Protein AF-A0A161ZHD6-F1 (afdb_monomer)

Nearest PDB structures (foldseek):
  8jb5-assembly1_A  TM=5.233E-01  e=4.685E+00  Paraclostridium sordellii ATCC 9714
  6i9f-assembly1_A  TM=5.913E-01  e=3.587E+00  Ascaris suum
  4k35-assembly3_A  TM=3.638E-01  e=1.232E+00  Rhizomucor miehei
  6i8x-assembly2_B  TM=5.049E-01  e=4.211E+00  Ascaris suum
  8x2h-assembly1_A  TM=3.432E-01  e=3.587E+00  Paraclostridium sordellii ATCC 9714

Radius of gyration: 16.27 Å; Cα contacts (8 Å, |Δi|>4): 282; chains: 1; bounding box: 36×34×44 Å

pLDDT: mean 90.78, std 8.31, range [46.19, 97.94]

Secondary structure (DSSP, 8-state):
-TT-TTEEEEEEE-SSEEEEEEEETT-TT--EEEEEETTS-EEEEEETTEEEEEE--STTTHHHHHHHHHHHHHHHHHS-EEEEEEEETTEEEEEEEEESTTSTT-EEEEEEESSHHHHHHHHHTTPPPEEEEEEE---

Sequence (139 aa):
MAGYDDIVWQFDDGSDALCIVMSPVGAPERVARVLVHHGEEVFALQFGSHVGVTFAYQQDEKPDELRDRIATAVATVRGPSRLVLTFAGTTQTRSELVLAPDSPDEHGDGVWMERQTAELLWRVRRRRLRREVRDFPRL

Foldseek 3Di:
DPPQPQWDWDWDDDPFWIKIWIAGNVGRLFIWIWIDTDPAQWTWIDTDPDIFIDGDPDPVCSVVVNVVSVVVSVQSRAAKKKWKWKDLPPHTFKIKIWGPPPDPPIDISDMDGDPPVSVVVCVVVVHDIDMDMDIDHHD

Solvent-accessible surface area (backbone atoms only — not comparable to full-atom values): 7570 Å² total; per-residue (Å²): 118,92,91,46,89,58,45,48,76,46,78,46,79,51,98,58,30,42,36,40,37,38,24,25,70,95,45,62,87,38,45,25,34,40,38,37,37,68,91,50,51,42,43,34,40,33,46,85,90,33,56,31,74,50,74,37,92,47,81,82,45,38,66,57,53,53,49,51,52,49,49,51,41,50,40,49,48,44,32,30,21,35,43,39,38,31,18,54,76,93,41,68,24,35,22,33,42,31,32,38,65,98,46,98,75,48,47,65,63,49,76,31,73,37,63,61,66,54,44,51,53,33,52,76,70,71,46,83,69,49,76,48,78,49,78,41,70,64,114

Structure (mmCIF, N/CA/C/O backbone):
data_AF-A0A161ZHD6-F1
#
_entry.id   AF-A0A161ZHD6-F1
#
loop_
_atom_site.group_PDB
_atom_site.id
_atom_site.type_symbol
_atom_site.label_atom_id
_atom_site.label_alt_id
_atom_site.label_comp_id
_atom_site.label_asym_id
_atom_site.label_entity_id
_atom_site.label_seq_id
_atom_site.pdbx_PDB_ins_code
_atom_site.Cartn_x
_atom_site.Cartn_y
_atom_site.Cartn_z
_atom_site.occupancy
_atom_site.B_iso_or_equiv
_atom_site.auth_seq_id
_atom_site.auth_comp_id
_atom_site.auth_asym_id
_atom_site.auth_atom_id
_atom_site.pdbx_PDB_model_num
ATOM 1 N N . MET A 1 1 ? 11.770 -4.769 -17.226 1.00 55.47 1 MET A N 1
ATOM 2 C CA . MET A 1 1 ? 10.415 -5.360 -17.291 1.00 55.47 1 MET A CA 1
ATOM 3 C C . MET A 1 1 ? 10.428 -6.856 -17.596 1.00 55.47 1 MET A C 1
ATOM 5 O O . MET A 1 1 ? 9.527 -7.525 -17.119 1.00 55.47 1 MET A O 1
ATOM 9 N N . ALA A 1 2 ? 11.430 -7.406 -18.301 1.00 46.19 2 ALA A N 1
ATOM 10 C CA . ALA A 1 2 ? 11.633 -8.861 -18.337 1.00 46.19 2 ALA A CA 1
ATOM 11 C C . ALA A 1 2 ? 11.808 -9.408 -16.904 1.00 46.19 2 ALA A C 1
ATOM 13 O O . ALA A 1 2 ? 12.629 -8.870 -16.159 1.00 46.19 2 ALA A O 1
ATOM 14 N N . GLY A 1 3 ? 11.016 -10.414 -16.517 1.00 65.62 3 GLY A N 1
ATOM 15 C CA . GLY A 1 3 ? 11.051 -11.040 -15.184 1.00 65.62 3 GLY A CA 1
ATOM 16 C C . GLY A 1 3 ? 9.805 -10.835 -14.306 1.00 65.62 3 GLY A C 1
ATOM 17 O O . GLY A 1 3 ? 9.740 -11.416 -13.223 1.00 65.62 3 GLY A O 1
ATOM 18 N N . TYR A 1 4 ? 8.817 -10.060 -14.768 1.00 79.06 4 TYR A N 1
ATOM 19 C CA . TYR A 1 4 ? 7.517 -9.871 -14.102 1.00 79.06 4 TYR A CA 1
ATOM 20 C C . TYR A 1 4 ? 6.354 -10.233 -15.031 1.00 79.06 4 TYR A C 1
ATOM 22 O O . TYR A 1 4 ? 5.393 -9.476 -15.158 1.00 79.06 4 TYR A O 1
ATOM 30 N N . ASP A 1 5 ? 6.457 -11.377 -15.708 1.00 84.00 5 ASP A N 1
ATOM 31 C CA . ASP A 1 5 ? 5.449 -11.845 -16.674 1.00 84.00 5 ASP A CA 1
ATOM 32 C C . ASP A 1 5 ? 4.113 -12.201 -15.990 1.00 84.00 5 ASP A C 1
ATOM 34 O O . ASP A 1 5 ? 3.075 -12.322 -16.636 1.00 84.00 5 ASP A O 1
ATOM 38 N N . ASP A 1 6 ? 4.136 -12.339 -14.663 1.00 90.62 6 ASP A N 1
ATOM 39 C CA . ASP A 1 6 ? 2.987 -12.541 -13.789 1.00 90.62 6 ASP A CA 1
ATOM 40 C C . ASP A 1 6 ? 2.355 -11.232 -13.288 1.00 90.62 6 ASP A C 1
ATOM 42 O O . ASP A 1 6 ? 1.386 -11.294 -12.534 1.00 90.62 6 ASP A O 1
ATOM 46 N N . ILE A 1 7 ? 2.857 -10.058 -13.696 1.00 94.00 7 ILE A N 1
ATOM 47 C CA . ILE A 1 7 ? 2.259 -8.748 -13.404 1.00 94.00 7 ILE A CA 1
ATOM 48 C C . ILE A 1 7 ? 1.718 -8.117 -14.689 1.00 94.00 7 ILE A C 1
ATOM 50 O O . ILE A 1 7 ? 2.426 -7.945 -15.679 1.00 94.00 7 ILE A O 1
ATOM 54 N N . VAL A 1 8 ? 0.465 -7.676 -14.631 1.00 94.88 8 VAL A N 1
ATOM 55 C CA . VAL A 1 8 ? -0.128 -6.748 -15.590 1.00 94.88 8 VAL A CA 1
ATOM 56 C C . VAL A 1 8 ? 0.289 -5.326 -15.224 1.00 94.88 8 VAL A C 1
ATOM 58 O O . VAL A 1 8 ? 0.022 -4.856 -14.114 1.00 94.88 8 VAL A O 1
ATOM 61 N N . TRP A 1 9 ? 0.914 -4.647 -16.185 1.00 94.56 9 TRP A N 1
ATOM 62 C CA . TRP A 1 9 ? 1.366 -3.263 -16.077 1.00 94.56 9 TRP A CA 1
ATOM 63 C C . TRP A 1 9 ? 0.467 -2.351 -16.904 1.00 94.56 9 TRP A C 1
ATOM 65 O O . TRP A 1 9 ? 0.202 -2.632 -18.074 1.00 94.56 9 TRP A O 1
ATOM 75 N N . GLN A 1 10 ? 0.030 -1.244 -16.315 1.00 94.06 10 GLN A N 1
ATOM 76 C CA . GLN A 1 10 ? -0.646 -0.167 -17.031 1.00 94.06 10 GLN A CA 1
ATOM 77 C C . GLN A 1 10 ? 0.051 1.151 -16.717 1.00 94.06 10 GLN A C 1
ATOM 79 O O . GLN A 1 10 ? 0.416 1.409 -15.572 1.00 94.06 10 GLN A O 1
ATOM 84 N N . PHE A 1 11 ? 0.232 1.968 -17.746 1.00 92.19 11 PHE A N 1
ATOM 85 C CA . PHE A 1 11 ? 0.877 3.269 -17.655 1.00 92.19 11 PHE A CA 1
ATOM 86 C C . PHE A 1 11 ? -0.127 4.312 -18.117 1.00 92.19 11 PHE A C 1
ATOM 88 O O . PHE A 1 11 ? -0.654 4.205 -19.225 1.00 92.19 11 PHE A O 1
ATOM 95 N N . ASP A 1 12 ? -0.396 5.282 -17.258 1.00 88.75 12 ASP A N 1
ATOM 96 C CA . ASP A 1 12 ? -1.220 6.441 -17.564 1.00 88.75 12 ASP A CA 1
ATOM 97 C C . ASP A 1 12 ? -0.366 7.687 -17.339 1.00 88.75 12 ASP A C 1
ATOM 99 O O . ASP A 1 12 ? 0.083 7.947 -16.223 1.00 88.75 12 ASP A O 1
ATOM 103 N N . ASP A 1 13 ? -0.068 8.397 -18.421 1.00 81.75 13 ASP A N 1
ATOM 104 C CA . ASP A 1 13 ? 0.741 9.613 -18.406 1.00 81.75 13 ASP A CA 1
ATOM 105 C C . ASP A 1 13 ? -0.196 10.804 -18.610 1.00 81.75 13 ASP A C 1
ATOM 107 O O . ASP A 1 13 ? -0.519 11.196 -19.736 1.00 81.75 13 ASP A O 1
ATOM 111 N N . GLY A 1 14 ? -0.716 11.311 -17.493 1.00 76.00 14 GLY A N 1
ATOM 112 C CA . GLY A 1 14 ? -1.509 12.532 -17.465 1.00 76.00 14 GLY A CA 1
ATOM 113 C C . GLY A 1 14 ? -0.610 13.769 -17.478 1.00 76.00 14 GLY A C 1
ATOM 114 O O . GLY A 1 14 ? 0.582 13.690 -17.195 1.00 76.00 14 GLY A O 1
ATOM 115 N N . SER A 1 15 ? -1.184 14.947 -17.740 1.00 64.81 15 SER A N 1
ATOM 116 C CA . SER A 1 15 ? -0.414 16.204 -17.794 1.00 64.81 15 SER A CA 1
ATOM 117 C C . SER A 1 15 ? 0.360 16.520 -16.507 1.00 64.81 15 SER A C 1
ATOM 119 O O . SER A 1 15 ? 1.399 17.172 -16.575 1.00 64.81 15 SER A O 1
ATOM 121 N N . ASP A 1 16 ? -0.129 16.044 -15.357 1.00 79.00 16 ASP A N 1
ATOM 122 C CA . ASP A 1 16 ? 0.348 16.461 -14.032 1.00 79.00 16 ASP A CA 1
ATOM 123 C C . ASP A 1 16 ? 1.053 15.331 -13.263 1.00 79.00 16 ASP A C 1
ATOM 125 O O . ASP A 1 16 ? 1.723 15.583 -12.259 1.00 79.00 16 ASP A O 1
ATOM 129 N N . ALA A 1 17 ? 0.906 14.079 -13.706 1.00 85.00 17 ALA A N 1
ATOM 130 C CA . ALA A 1 17 ? 1.561 12.935 -13.087 1.00 85.00 17 ALA A CA 1
ATOM 131 C C . ALA A 1 17 ? 1.629 11.720 -14.019 1.00 85.00 17 ALA A C 1
ATOM 133 O O . ALA A 1 17 ? 0.671 11.411 -14.729 1.00 85.00 17 ALA A O 1
ATOM 134 N N . LEU A 1 18 ? 2.722 10.969 -13.899 1.00 89.06 18 LEU A N 1
ATOM 135 C CA . LEU A 1 18 ? 2.807 9.592 -14.369 1.00 89.06 18 LEU A CA 1
ATOM 136 C C . LEU A 1 18 ? 2.207 8.659 -13.309 1.00 89.06 18 LEU A C 1
ATOM 138 O O . LEU A 1 18 ? 2.606 8.684 -12.145 1.00 89.06 18 LEU A O 1
ATOM 142 N N . CYS A 1 19 ? 1.290 7.792 -13.722 1.00 92.88 19 CYS A N 1
ATOM 143 C CA . CYS A 1 19 ? 0.710 6.734 -12.907 1.00 92.88 19 CYS A CA 1
ATOM 144 C C . CYS A 1 19 ? 1.082 5.362 -13.481 1.00 92.88 19 CYS A C 1
ATOM 146 O O . CYS A 1 19 ? 0.779 5.041 -14.630 1.00 92.88 19 CYS A O 1
ATOM 148 N N . ILE A 1 20 ? 1.720 4.532 -12.660 1.00 94.31 20 ILE A N 1
ATOM 149 C CA . ILE A 1 20 ? 2.060 3.146 -12.983 1.00 94.31 20 ILE A CA 1
ATOM 150 C C . ILE A 1 20 ? 1.184 2.241 -12.125 1.00 94.31 20 ILE A C 1
ATOM 152 O O . ILE A 1 20 ? 1.321 2.212 -10.901 1.00 94.31 20 ILE A O 1
ATOM 156 N N . VAL A 1 21 ? 0.297 1.480 -12.756 1.00 95.75 21 VAL A N 1
ATOM 157 C CA . VAL A 1 21 ? -0.582 0.521 -12.084 1.00 95.75 21 VAL A CA 1
ATOM 158 C C . VAL A 1 21 ? -0.037 -0.888 -12.279 1.00 95.75 21 VAL A C 1
ATOM 160 O O . VAL A 1 21 ? 0.269 -1.307 -13.396 1.00 95.75 21 VAL A O 1
ATOM 163 N N . MET A 1 22 ? 0.066 -1.621 -11.175 1.00 96.50 22 MET A N 1
ATOM 164 C CA . MET A 1 22 ? 0.573 -2.987 -11.114 1.00 96.50 22 MET A CA 1
ATOM 165 C C . MET A 1 22 ? -0.473 -3.888 -10.473 1.00 96.50 22 MET A C 1
ATOM 167 O O . MET A 1 22 ? -0.961 -3.600 -9.379 1.00 96.50 22 MET A O 1
ATOM 171 N N . SER A 1 23 ? -0.791 -4.995 -11.139 1.00 96.50 23 SER A N 1
ATOM 172 C CA . SER A 1 23 ? -1.638 -6.048 -10.572 1.00 96.50 23 SER A CA 1
ATOM 173 C C . SER A 1 23 ? -1.153 -7.427 -11.022 1.00 96.50 23 SER A C 1
ATOM 175 O O . SER A 1 23 ? -0.836 -7.594 -12.198 1.00 96.50 23 SER A O 1
ATOM 177 N N . PRO A 1 24 ? -1.054 -8.420 -10.129 1.00 95.06 24 PRO A N 1
ATOM 178 C CA . PRO A 1 24 ? -0.597 -9.747 -10.492 1.00 95.06 24 PRO A CA 1
ATOM 179 C C . PRO A 1 24 ? -1.723 -10.532 -11.171 1.00 95.06 24 PRO A C 1
ATOM 181 O O . PRO A 1 24 ? -2.881 -10.464 -10.763 1.00 95.06 24 PRO A O 1
ATOM 184 N N . VAL A 1 25 ? -1.381 -11.329 -12.183 1.00 93.75 25 VAL A N 1
ATOM 185 C CA . VAL A 1 25 ? -2.334 -12.120 -12.980 1.00 93.75 25 VAL A CA 1
ATOM 186 C C . VAL A 1 25 ? -3.128 -13.094 -12.100 1.00 93.75 25 VAL A C 1
ATOM 188 O O . VAL A 1 25 ? -4.329 -13.262 -12.295 1.00 93.75 25 VAL A O 1
ATOM 191 N N . GLY A 1 26 ? -2.471 -13.717 -11.115 1.00 92.25 26 GLY A N 1
ATOM 192 C CA . GLY A 1 26 ? -3.090 -14.689 -10.205 1.00 92.25 26 GLY A CA 1
ATOM 193 C C . GLY A 1 26 ? -3.904 -14.089 -9.052 1.00 92.25 26 GLY A C 1
ATOM 194 O O . GLY A 1 26 ? -4.586 -14.837 -8.358 1.00 92.25 26 GLY A O 1
ATOM 195 N N . ALA A 1 27 ? -3.834 -12.771 -8.836 1.00 93.50 27 ALA A N 1
ATOM 196 C CA . ALA A 1 27 ? -4.539 -12.068 -7.760 1.00 93.50 27 ALA A CA 1
ATOM 197 C C . ALA A 1 27 ? -4.824 -10.605 -8.164 1.00 93.50 27 ALA A C 1
ATOM 199 O O . ALA A 1 27 ? -4.245 -9.672 -7.594 1.00 93.50 27 ALA A O 1
ATOM 200 N N . PRO A 1 28 ? -5.680 -10.377 -9.180 1.00 93.44 28 PRO A N 1
ATOM 201 C CA . PRO A 1 28 ? -5.883 -9.060 -9.789 1.00 93.44 28 PRO A CA 1
ATOM 202 C C . PRO A 1 28 ? -6.453 -8.010 -8.823 1.00 93.44 28 PRO A C 1
ATOM 204 O O . PRO A 1 28 ? -6.374 -6.814 -9.091 1.00 93.44 28 PRO A O 1
ATOM 207 N N . GLU A 1 29 ? -7.005 -8.424 -7.683 1.00 92.94 29 GLU A N 1
ATOM 208 C CA . GLU A 1 29 ? -7.438 -7.535 -6.607 1.00 92.94 29 GLU A CA 1
ATOM 209 C C . GLU A 1 29 ? -6.277 -6.833 -5.881 1.00 92.94 29 GLU A C 1
ATOM 211 O O . GLU A 1 29 ? -6.485 -5.804 -5.232 1.00 92.94 29 GLU A O 1
ATOM 216 N N . ARG A 1 30 ? -5.046 -7.351 -5.996 1.00 95.44 30 ARG A N 1
ATOM 217 C CA . ARG A 1 30 ? -3.839 -6.739 -5.429 1.00 95.44 30 ARG A CA 1
ATOM 218 C C . ARG A 1 30 ? -3.304 -5.666 -6.359 1.00 95.44 30 ARG A C 1
ATOM 220 O O . ARG A 1 30 ? -2.374 -5.888 -7.128 1.00 95.44 30 ARG A O 1
ATOM 227 N N . VAL A 1 31 ? -3.901 -4.487 -6.268 1.00 96.88 31 VAL A N 1
ATOM 228 C CA . VAL A 1 31 ? -3.533 -3.349 -7.110 1.00 96.88 31 VAL A CA 1
ATOM 229 C C . VAL A 1 31 ? -2.632 -2.393 -6.342 1.00 96.88 31 VAL A C 1
ATOM 231 O O . VAL A 1 31 ? -3.067 -1.788 -5.359 1.00 96.88 31 VAL A O 1
ATOM 234 N N . ALA A 1 32 ? -1.406 -2.222 -6.830 1.00 96.94 32 ALA A N 1
ATOM 235 C CA . ALA A 1 32 ? -0.519 -1.141 -6.422 1.00 96.94 32 ALA A CA 1
ATOM 236 C C . ALA A 1 32 ? -0.484 -0.044 -7.491 1.00 96.94 32 ALA A C 1
ATOM 238 O O . ALA A 1 32 ? -0.532 -0.328 -8.689 1.00 96.94 32 ALA A O 1
ATOM 239 N N . ARG A 1 33 ? -0.395 1.214 -7.059 1.00 96.25 33 ARG A N 1
ATOM 240 C CA . ARG A 1 33 ? -0.207 2.372 -7.941 1.00 96.25 33 ARG A CA 1
ATOM 241 C C . ARG A 1 33 ? 1.011 3.153 -7.499 1.00 96.25 33 ARG A C 1
ATOM 243 O O . ARG A 1 33 ? 1.108 3.479 -6.322 1.00 96.25 33 ARG A O 1
ATOM 250 N N . VAL A 1 34 ? 1.896 3.468 -8.430 1.00 95.00 34 VAL A N 1
ATOM 251 C CA . VAL A 1 34 ? 2.983 4.420 -8.216 1.00 95.00 34 VAL A CA 1
ATOM 252 C C . VAL A 1 34 ? 2.643 5.695 -8.966 1.00 95.00 34 VAL A C 1
ATOM 254 O O . VAL A 1 34 ? 2.444 5.658 -10.176 1.00 95.00 34 VAL A O 1
ATOM 257 N N . LEU A 1 35 ? 2.545 6.801 -8.238 1.00 92.56 35 LEU A N 1
ATOM 258 C CA . LEU A 1 35 ? 2.274 8.130 -8.773 1.00 92.56 35 LEU A CA 1
ATOM 259 C C . LEU A 1 35 ? 3.551 8.963 -8.684 1.00 92.56 35 LEU A C 1
ATOM 261 O O . LEU A 1 35 ? 4.172 9.033 -7.622 1.00 92.56 35 LEU A O 1
ATOM 265 N N . VAL A 1 36 ? 3.917 9.592 -9.796 1.00 89.62 36 VAL A N 1
ATOM 266 C CA . VAL A 1 36 ? 5.049 10.513 -9.910 1.00 89.62 36 VAL A CA 1
ATOM 267 C C . VAL A 1 36 ? 4.504 11.834 -10.417 1.00 89.62 36 VAL A C 1
ATOM 269 O O . VAL A 1 36 ? 4.088 11.921 -11.570 1.00 89.62 36 VAL A O 1
ATOM 272 N N . HIS A 1 37 ? 4.474 12.851 -9.5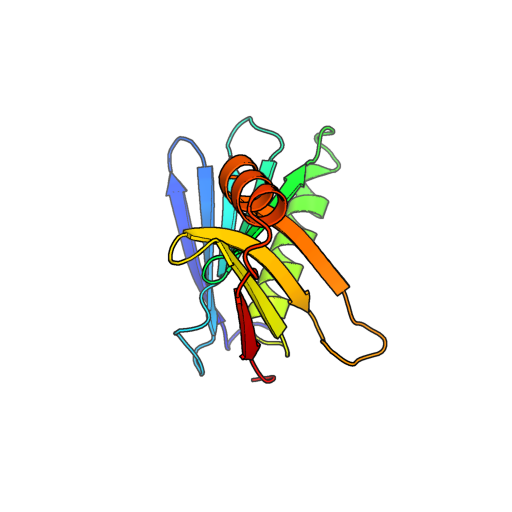67 1.00 84.81 37 HIS A N 1
ATOM 273 C CA . HIS A 1 37 ? 3.969 14.163 -9.959 1.00 84.81 37 HIS A CA 1
ATOM 274 C C . HIS A 1 37 ? 5.016 14.917 -10.784 1.00 84.81 37 HIS A C 1
ATOM 276 O O . HIS A 1 37 ? 6.171 15.059 -10.380 1.00 84.81 37 HIS A O 1
ATOM 282 N N . HIS A 1 38 ? 4.626 15.402 -11.962 1.00 70.94 38 HIS A N 1
ATOM 283 C CA . HIS A 1 38 ? 5.534 16.109 -12.862 1.00 70.94 38 HIS A CA 1
ATOM 284 C C . HIS A 1 38 ? 5.876 17.477 -12.258 1.00 70.94 38 HIS A C 1
ATOM 286 O O . HIS A 1 38 ? 5.052 18.384 -12.224 1.00 70.94 38 HIS A O 1
ATOM 292 N N . GLY A 1 39 ? 7.100 17.618 -11.745 1.00 66.69 39 GLY A N 1
ATOM 293 C CA . GLY A 1 39 ? 7.600 18.857 -11.134 1.00 66.69 39 GLY A CA 1
ATOM 294 C C . GLY A 1 39 ? 7.599 18.865 -9.606 1.00 66.69 39 GLY A C 1
ATOM 295 O O . GLY A 1 39 ? 8.367 19.627 -9.021 1.00 66.69 39 GLY A O 1
ATOM 296 N N . GLU A 1 40 ? 6.839 17.976 -8.965 1.00 63.16 40 GLU A N 1
ATOM 297 C CA . GLU A 1 40 ? 6.923 17.760 -7.523 1.00 63.16 40 GLU A CA 1
ATOM 298 C C . GLU A 1 40 ? 7.805 16.542 -7.246 1.00 63.16 40 GLU A C 1
ATOM 300 O O . GLU A 1 40 ? 7.750 15.520 -7.920 1.00 63.16 40 GLU A O 1
ATOM 305 N N . GLU A 1 41 ? 8.680 16.660 -6.261 1.00 75.00 41 GLU A N 1
ATOM 306 C CA . GLU A 1 41 ? 9.704 15.674 -5.901 1.00 75.00 41 GLU A CA 1
ATOM 307 C C . GLU A 1 41 ? 9.111 14.425 -5.231 1.00 75.00 41 GLU A C 1
ATOM 309 O O . GLU A 1 41 ? 9.785 13.792 -4.436 1.00 75.00 41 GLU A O 1
ATOM 314 N N . VAL A 1 42 ? 7.848 14.094 -5.509 1.00 84.50 42 VAL A N 1
ATOM 315 C CA . VAL A 1 42 ? 6.977 13.224 -4.717 1.00 84.50 42 VAL A CA 1
ATOM 316 C C . VAL A 1 42 ? 6.707 11.918 -5.457 1.00 84.50 42 VAL A C 1
ATOM 318 O O . VAL A 1 42 ? 6.160 11.915 -6.562 1.00 84.50 42 VAL A O 1
ATOM 321 N N . PHE A 1 43 ? 7.018 10.804 -4.797 1.00 90.94 43 PHE A N 1
ATOM 322 C CA . PHE A 1 4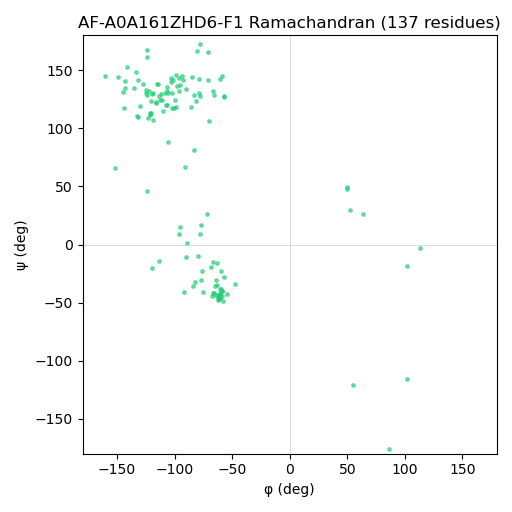3 ? 6.794 9.447 -5.287 1.00 90.94 43 PHE A CA 1
ATOM 323 C C . PHE A 1 43 ? 5.840 8.735 -4.335 1.00 90.94 43 PHE A C 1
ATOM 325 O O . PHE A 1 43 ? 6.216 8.388 -3.215 1.00 90.94 43 PHE A O 1
ATOM 332 N N . ALA A 1 44 ? 4.593 8.530 -4.758 1.00 92.31 44 ALA A N 1
ATOM 333 C CA . ALA A 1 44 ? 3.573 7.926 -3.905 1.00 92.31 44 ALA A CA 1
ATOM 334 C C . ALA A 1 44 ? 3.274 6.480 -4.313 1.00 92.31 44 ALA A C 1
ATOM 336 O O . ALA A 1 44 ? 2.993 6.215 -5.479 1.00 92.31 44 ALA A O 1
ATOM 337 N N . LEU A 1 45 ? 3.279 5.554 -3.352 1.00 95.25 45 LEU A N 1
ATOM 338 C CA . LEU A 1 45 ? 2.712 4.214 -3.490 1.00 95.25 45 LEU A CA 1
ATOM 339 C C . LEU A 1 45 ? 1.299 4.210 -2.922 1.00 95.25 45 LEU A C 1
ATOM 341 O O . LEU A 1 45 ? 1.085 4.631 -1.792 1.00 95.25 45 LEU A O 1
ATOM 345 N N . GLN A 1 46 ? 0.344 3.653 -3.653 1.00 96.31 46 GLN A N 1
ATOM 346 C CA . GLN A 1 46 ? -0.978 3.341 -3.126 1.00 96.31 46 GLN A CA 1
ATOM 347 C C . GLN A 1 46 ? -1.234 1.843 -3.205 1.00 96.31 46 GLN A C 1
ATOM 349 O O . GLN A 1 46 ? -1.080 1.250 -4.271 1.00 96.31 46 GLN A O 1
ATOM 354 N N . PHE A 1 47 ? -1.684 1.247 -2.103 1.00 96.81 47 PHE A N 1
ATOM 355 C CA . PHE A 1 47 ? -2.114 -0.149 -2.053 1.00 96.81 47 PHE A CA 1
ATOM 356 C C . PHE A 1 47 ? -3.301 -0.303 -1.102 1.00 96.81 47 PHE A C 1
ATOM 358 O O . PHE A 1 47 ? -3.210 -0.029 0.099 1.00 96.81 47 PHE A O 1
ATOM 365 N N . GLY A 1 48 ? -4.449 -0.723 -1.638 1.00 94.06 48 GLY A N 1
ATOM 366 C CA . GLY A 1 48 ? -5.707 -0.694 -0.893 1.00 94.06 48 GLY A CA 1
ATOM 367 C C . GLY A 1 48 ? -6.000 0.714 -0.362 1.00 94.06 48 GLY A C 1
ATOM 368 O O . GLY A 1 48 ? -6.090 1.662 -1.136 1.00 94.06 48 GLY A O 1
ATOM 369 N N . SER A 1 49 ? -6.136 0.845 0.960 1.00 93.44 49 SER A N 1
ATOM 370 C CA . SER A 1 49 ? -6.360 2.137 1.630 1.00 93.44 49 SER A CA 1
ATOM 371 C C . SER A 1 49 ? -5.081 2.785 2.180 1.00 93.44 49 SER A C 1
ATOM 373 O O . SER A 1 49 ? -5.181 3.738 2.955 1.00 93.44 49 SER A O 1
ATOM 375 N N . HIS A 1 50 ? -3.901 2.249 1.858 1.00 96.31 50 HIS A N 1
ATOM 376 C CA . HIS A 1 50 ? -2.619 2.837 2.240 1.00 96.31 50 HIS A CA 1
ATOM 377 C C . HIS A 1 50 ? -2.066 3.743 1.148 1.00 96.31 50 HIS A C 1
ATOM 379 O O . HIS A 1 50 ? -2.216 3.446 -0.038 1.00 96.31 50 HIS A O 1
ATOM 385 N N . VAL A 1 51 ? -1.403 4.817 1.580 1.00 9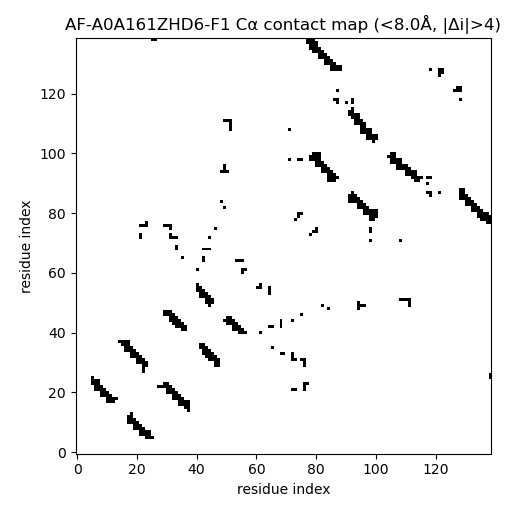4.75 51 VAL A N 1
ATOM 386 C CA . VAL A 1 51 ? -0.628 5.719 0.729 1.00 94.75 51 VAL A CA 1
ATOM 387 C C . VAL A 1 51 ? 0.730 5.949 1.389 1.00 94.75 51 VAL A C 1
ATOM 389 O O . VAL A 1 51 ? 0.783 6.602 2.421 1.00 94.75 51 VAL A O 1
ATOM 392 N N . GLY A 1 52 ? 1.812 5.432 0.822 1.00 92.94 52 GLY A N 1
ATOM 393 C CA . GLY A 1 52 ? 3.180 5.758 1.231 1.00 92.94 52 GLY A CA 1
ATOM 394 C C . GLY A 1 52 ? 3.770 6.809 0.301 1.00 92.94 52 GLY A C 1
ATOM 395 O O . GLY A 1 52 ? 3.441 6.830 -0.882 1.00 92.94 52 GLY A O 1
ATOM 396 N N . VAL A 1 53 ? 4.609 7.707 0.816 1.00 91.38 53 VAL A N 1
ATOM 397 C CA . VAL A 1 53 ? 5.224 8.783 0.023 1.00 91.38 53 VAL A CA 1
ATOM 398 C C . VAL A 1 53 ? 6.703 8.895 0.364 1.00 91.38 53 VAL A C 1
ATOM 400 O O . VAL A 1 53 ? 7.064 8.908 1.540 1.00 91.38 53 VAL A O 1
ATOM 403 N N . THR A 1 54 ? 7.544 9.015 -0.658 1.00 90.44 54 THR A N 1
ATOM 404 C CA . THR A 1 54 ? 8.955 9.412 -0.549 1.00 90.44 54 THR A CA 1
ATOM 405 C C . THR A 1 54 ? 9.243 10.625 -1.416 1.00 90.44 54 THR A C 1
ATOM 407 O O . THR A 1 54 ? 8.416 11.031 -2.240 1.00 90.44 54 THR A O 1
ATOM 410 N N . PHE A 1 55 ? 10.415 11.220 -1.185 1.00 88.12 55 PHE A N 1
ATOM 411 C CA . PHE A 1 55 ? 10.835 12.444 -1.840 1.00 88.12 55 PHE A CA 1
ATOM 412 C C . PHE A 1 55 ? 12.256 12.317 -2.384 1.00 88.12 55 PHE A C 1
ATOM 414 O O . PHE A 1 55 ? 13.109 11.765 -1.696 1.00 88.12 55 PHE A O 1
ATOM 421 N N . ALA A 1 56 ? 12.517 12.888 -3.560 1.00 85.94 56 ALA A N 1
ATOM 422 C CA . ALA A 1 56 ? 13.871 13.042 -4.096 1.00 85.94 56 ALA A CA 1
ATOM 423 C C . ALA A 1 56 ? 14.094 14.476 -4.581 1.00 85.94 56 ALA A C 1
ATOM 425 O O . ALA A 1 56 ? 13.520 14.906 -5.588 1.00 85.94 56 ALA A O 1
ATOM 426 N N . TYR A 1 57 ? 14.936 15.204 -3.848 1.00 80.19 57 TYR A N 1
ATOM 427 C CA . TYR A 1 57 ? 15.194 16.628 -4.066 1.00 80.19 57 TYR A CA 1
ATOM 428 C C . TYR A 1 57 ? 16.222 16.856 -5.176 1.00 80.19 57 TYR A C 1
ATOM 430 O O . TYR A 1 57 ? 16.156 17.840 -5.914 1.00 80.19 57 TYR A O 1
ATOM 438 N N . GLN A 1 58 ? 17.178 15.937 -5.328 1.00 83.38 58 GLN A N 1
ATOM 439 C CA . GLN A 1 58 ? 18.205 16.050 -6.358 1.00 83.38 58 GLN A CA 1
ATOM 440 C C . GLN A 1 58 ? 17.779 15.305 -7.627 1.00 83.38 58 GLN A C 1
ATOM 442 O O . GLN A 1 58 ? 17.151 14.249 -7.577 1.00 83.38 58 GLN A O 1
ATOM 447 N N . GLN A 1 59 ? 18.084 15.864 -8.804 1.00 81.25 59 GLN A N 1
ATOM 448 C CA . GLN A 1 59 ? 17.663 15.261 -10.077 1.00 81.25 59 GLN A CA 1
ATOM 449 C C . GLN A 1 59 ? 18.284 13.882 -10.327 1.00 81.25 59 GLN A C 1
ATOM 451 O O . GLN A 1 59 ? 17.661 13.053 -10.985 1.00 81.25 59 GLN A O 1
ATOM 456 N N . ASP A 1 60 ? 19.488 13.647 -9.819 1.00 85.69 60 ASP A N 1
ATOM 457 C CA . ASP A 1 60 ? 20.218 12.384 -9.901 1.00 85.69 60 ASP A CA 1
ATOM 458 C C . ASP A 1 60 ? 19.686 11.312 -8.937 1.00 85.69 60 ASP A C 1
ATOM 460 O O . ASP A 1 60 ? 19.824 10.131 -9.236 1.00 85.69 60 ASP A O 1
ATOM 464 N N . GLU A 1 61 ? 19.003 11.696 -7.854 1.00 85.88 61 GLU A N 1
ATOM 465 C CA . GLU A 1 61 ? 18.327 10.768 -6.929 1.00 85.88 61 GLU A CA 1
ATOM 466 C C . GLU A 1 61 ? 16.996 10.236 -7.497 1.00 85.88 61 GLU A C 1
ATOM 468 O O . GLU A 1 61 ? 16.598 9.103 -7.224 1.00 85.88 61 GLU A O 1
ATOM 473 N N . LYS A 1 62 ? 16.298 11.032 -8.323 1.00 86.31 62 LYS A N 1
ATOM 474 C CA . LYS A 1 62 ? 14.945 10.713 -8.828 1.00 86.31 62 LYS A CA 1
ATOM 475 C C . LYS A 1 62 ? 14.819 9.349 -9.526 1.00 86.31 62 LYS A C 1
ATOM 477 O O . LYS A 1 62 ? 13.810 8.678 -9.298 1.00 86.31 62 LYS A O 1
ATOM 482 N N . PRO A 1 63 ? 15.762 8.907 -10.385 1.00 88.50 63 PRO A N 1
ATOM 483 C CA . PRO A 1 63 ? 15.668 7.597 -11.024 1.00 88.50 63 PRO A CA 1
ATOM 484 C C . PRO A 1 63 ? 15.756 6.430 -10.038 1.00 88.50 63 PRO A C 1
ATOM 486 O O . PRO A 1 63 ? 15.087 5.417 -10.249 1.00 88.50 63 PRO A O 1
ATOM 489 N N . ASP A 1 64 ? 16.573 6.560 -8.992 1.00 90.44 64 ASP A N 1
ATOM 490 C CA . ASP A 1 64 ? 16.728 5.520 -7.978 1.00 90.44 64 ASP A CA 1
ATOM 491 C C . ASP A 1 64 ? 15.513 5.501 -7.045 1.00 90.44 64 ASP A C 1
ATOM 493 O O . ASP A 1 64 ? 14.947 4.434 -6.827 1.00 90.44 64 ASP A O 1
ATOM 497 N N . GLU A 1 65 ? 14.998 6.667 -6.645 1.00 91.50 65 GLU A N 1
ATOM 498 C CA . GLU A 1 65 ? 13.767 6.758 -5.851 1.00 91.50 65 GLU A CA 1
ATOM 499 C C . GLU A 1 65 ? 12.557 6.165 -6.592 1.00 91.50 65 GLU A C 1
ATOM 501 O O . GLU A 1 65 ? 11.781 5.384 -6.039 1.00 91.50 65 GLU A O 1
ATOM 506 N N . LEU A 1 66 ? 12.418 6.459 -7.890 1.00 90.31 66 LEU A N 1
ATOM 507 C CA . LEU A 1 66 ? 11.386 5.839 -8.718 1.00 90.31 66 LEU A CA 1
ATOM 508 C C . LEU A 1 66 ? 11.559 4.318 -8.795 1.00 90.31 66 LEU A C 1
ATOM 510 O O . LEU A 1 66 ? 10.576 3.575 -8.721 1.00 90.31 66 LEU A O 1
ATOM 514 N N . ARG A 1 67 ? 12.797 3.842 -8.969 1.00 92.19 67 ARG A N 1
ATOM 515 C CA . ARG A 1 67 ? 13.096 2.408 -9.047 1.00 92.19 67 ARG A CA 1
ATOM 516 C C . ARG A 1 67 ? 12.732 1.708 -7.743 1.00 92.19 67 ARG A C 1
ATOM 518 O O . ARG A 1 67 ? 12.069 0.672 -7.801 1.00 92.19 67 ARG A O 1
ATOM 525 N N . ASP A 1 68 ? 13.114 2.277 -6.609 1.00 93.06 68 ASP A N 1
ATOM 526 C CA . ASP A 1 68 ? 12.834 1.731 -5.283 1.00 93.06 68 ASP A CA 1
ATOM 527 C C . ASP A 1 68 ? 11.332 1.731 -5.008 1.00 93.06 68 ASP A C 1
ATOM 529 O O . ASP A 1 68 ? 10.768 0.712 -4.613 1.00 93.06 68 ASP A O 1
ATOM 533 N N . ARG A 1 69 ? 10.634 2.817 -5.349 1.00 94.38 69 ARG A N 1
ATOM 534 C CA . ARG A 1 69 ? 9.177 2.902 -5.230 1.00 94.38 69 ARG A CA 1
ATOM 535 C C . ARG A 1 69 ? 8.457 1.843 -6.075 1.00 94.38 69 ARG A C 1
ATOM 537 O O . ARG A 1 69 ? 7.507 1.217 -5.596 1.00 94.38 69 ARG A O 1
ATOM 544 N N . ILE A 1 70 ? 8.911 1.597 -7.308 1.00 94.25 70 ILE A N 1
ATOM 545 C CA . ILE A 1 70 ? 8.395 0.508 -8.156 1.00 94.25 70 ILE A CA 1
ATOM 546 C C . ILE A 1 70 ? 8.732 -0.862 -7.551 1.00 94.25 70 ILE A C 1
ATOM 548 O O . ILE A 1 70 ? 7.876 -1.746 -7.544 1.00 94.25 70 ILE A O 1
ATOM 552 N N . ALA A 1 71 ? 9.940 -1.059 -7.017 1.00 94.62 71 ALA A N 1
ATOM 553 C CA . ALA A 1 71 ? 10.332 -2.314 -6.376 1.00 94.62 71 ALA A CA 1
ATOM 554 C C . ALA A 1 71 ? 9.458 -2.621 -5.147 1.00 94.62 71 ALA A C 1
ATOM 556 O O . ALA A 1 71 ? 8.956 -3.739 -5.019 1.00 94.62 71 ALA A O 1
ATOM 557 N N . THR A 1 72 ? 9.184 -1.620 -4.309 1.00 95.75 72 THR A N 1
ATOM 558 C CA . THR A 1 72 ? 8.248 -1.697 -3.177 1.00 95.75 72 THR A CA 1
ATOM 559 C C . THR A 1 72 ? 6.841 -2.061 -3.652 1.00 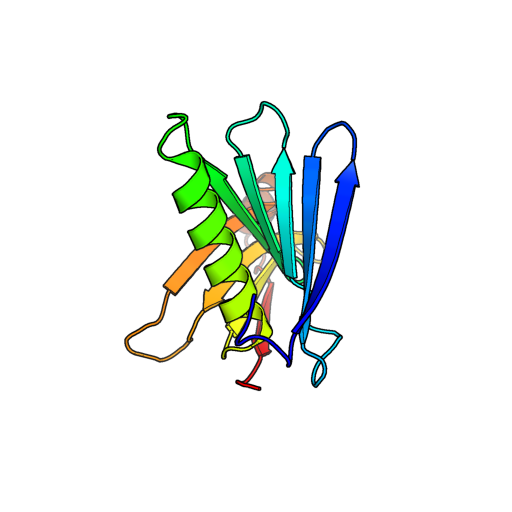95.75 72 THR A C 1
ATOM 561 O O . THR A 1 72 ? 6.209 -2.954 -3.085 1.00 95.75 72 THR A O 1
ATOM 564 N N . ALA A 1 73 ? 6.351 -1.447 -4.733 1.00 96.06 73 ALA A N 1
ATOM 565 C CA . ALA A 1 73 ? 5.048 -1.773 -5.314 1.00 96.06 73 ALA A CA 1
ATOM 566 C C . ALA A 1 73 ? 4.968 -3.232 -5.797 1.00 96.06 73 ALA A C 1
ATOM 568 O O . ALA A 1 73 ? 4.016 -3.947 -5.480 1.00 96.06 73 ALA A O 1
ATOM 569 N N . VAL A 1 74 ? 5.995 -3.701 -6.509 1.00 95.56 74 VAL A N 1
ATOM 570 C CA . VAL A 1 74 ? 6.110 -5.092 -6.968 1.00 95.56 74 VAL A CA 1
ATOM 571 C C . VAL A 1 74 ? 6.147 -6.060 -5.784 1.00 95.56 74 VAL A C 1
ATOM 573 O O . VAL A 1 74 ? 5.420 -7.058 -5.782 1.00 95.56 74 VAL A O 1
ATOM 576 N N . ALA A 1 75 ? 6.961 -5.767 -4.767 1.00 94.94 75 ALA A N 1
ATOM 577 C CA . ALA A 1 75 ? 7.051 -6.570 -3.552 1.00 94.94 75 ALA A CA 1
ATOM 578 C C . ALA A 1 75 ? 5.704 -6.627 -2.818 1.00 94.94 75 ALA A C 1
ATOM 580 O O . ALA A 1 75 ? 5.316 -7.691 -2.343 1.00 94.94 75 ALA A O 1
ATOM 581 N N . THR A 1 76 ? 4.959 -5.519 -2.802 1.00 96.25 76 THR A N 1
ATOM 582 C CA . THR A 1 76 ? 3.627 -5.434 -2.188 1.00 96.25 76 THR A CA 1
ATOM 583 C C . THR A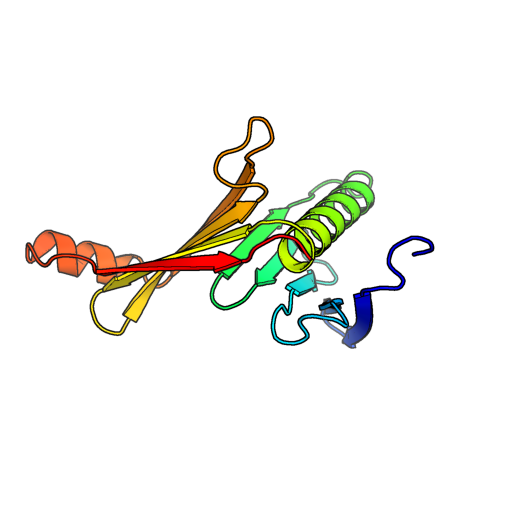 1 76 ? 2.634 -6.393 -2.837 1.00 96.25 76 THR A C 1
ATOM 585 O O . THR A 1 76 ? 1.885 -7.074 -2.133 1.00 96.25 76 THR A O 1
ATOM 588 N N . VAL A 1 77 ? 2.605 -6.435 -4.174 1.00 96.00 77 VAL A N 1
ATOM 589 C CA . VAL A 1 77 ? 1.585 -7.196 -4.909 1.00 96.00 77 VAL A CA 1
ATOM 590 C C . VAL A 1 77 ? 1.937 -8.675 -5.073 1.00 96.00 77 VAL A C 1
ATOM 592 O O . VAL A 1 77 ? 1.037 -9.513 -5.004 1.00 96.00 77 VAL A O 1
ATOM 595 N N . ARG A 1 78 ? 3.224 -9.015 -5.248 1.00 94.12 78 ARG A N 1
ATOM 596 C CA . ARG A 1 78 ? 3.689 -10.408 -5.427 1.00 94.12 78 ARG A CA 1
ATOM 597 C C . ARG A 1 78 ? 4.072 -11.094 -4.124 1.00 94.12 78 ARG A C 1
ATOM 599 O O . ARG A 1 78 ? 3.847 -12.292 -3.949 1.00 94.12 78 ARG A O 1
ATOM 606 N N . GLY A 1 79 ? 4.746 -10.353 -3.254 1.00 93.00 79 GLY A N 1
ATOM 607 C CA . GLY A 1 79 ? 5.301 -10.874 -2.020 1.00 93.00 79 GLY A CA 1
ATOM 608 C C . GLY A 1 79 ? 4.243 -11.047 -0.934 1.00 93.00 79 GLY A C 1
ATOM 609 O O . GLY A 1 79 ? 3.090 -10.636 -1.096 1.00 93.00 79 GLY A O 1
ATOM 610 N N . PRO A 1 80 ? 4.630 -11.662 0.193 1.00 96.44 80 PRO A N 1
ATOM 611 C CA . PRO A 1 80 ? 3.827 -11.575 1.392 1.00 96.44 80 PRO A CA 1
ATOM 612 C C . PRO A 1 80 ? 3.811 -10.117 1.875 1.00 96.44 80 PRO A C 1
ATOM 614 O O . PRO A 1 80 ? 4.866 -9.493 2.009 1.00 96.44 80 PRO A O 1
ATOM 617 N N . SER A 1 81 ? 2.625 -9.571 2.126 1.00 96.88 81 SER A N 1
ATOM 618 C CA . SER A 1 81 ? 2.447 -8.200 2.608 1.00 96.88 81 SER A CA 1
ATOM 619 C C . SER A 1 81 ? 1.318 -8.115 3.632 1.00 96.88 81 SER A C 1
ATOM 621 O O . SER A 1 81 ? 0.399 -8.935 3.652 1.00 96.88 81 SER A O 1
ATOM 623 N N . ARG A 1 82 ? 1.395 -7.134 4.532 1.00 97.88 82 ARG A N 1
ATOM 624 C CA . ARG A 1 82 ? 0.414 -6.905 5.595 1.00 97.88 82 ARG A CA 1
ATOM 625 C C . ARG A 1 82 ? -0.004 -5.446 5.587 1.00 97.88 82 ARG A C 1
ATOM 627 O O . ARG A 1 82 ? 0.806 -4.554 5.819 1.00 97.88 82 ARG A O 1
ATOM 634 N N . LEU A 1 83 ? -1.294 -5.213 5.372 1.00 97.56 83 LEU A N 1
ATOM 635 C CA . LEU A 1 83 ? -1.909 -3.899 5.482 1.00 97.56 83 LEU A CA 1
ATOM 636 C C . LEU A 1 83 ? -2.584 -3.766 6.847 1.00 97.56 83 LEU A C 1
ATOM 638 O O . LEU A 1 83 ? -3.524 -4.495 7.172 1.00 97.56 83 LEU A O 1
ATOM 642 N N . VAL A 1 84 ? -2.127 -2.806 7.642 1.00 97.75 84 VAL A N 1
ATOM 643 C CA . VAL A 1 84 ? -2.691 -2.481 8.950 1.00 97.75 84 VAL A CA 1
ATOM 644 C C . VAL A 1 84 ? -3.447 -1.166 8.857 1.00 97.75 84 VAL A C 1
ATOM 646 O O . VAL A 1 84 ? -2.867 -0.122 8.575 1.00 97.75 84 VAL A O 1
ATOM 649 N N . LEU A 1 85 ? -4.740 -1.196 9.162 1.00 97.12 85 LEU A N 1
ATOM 650 C CA . LEU A 1 85 ? -5.605 -0.022 9.177 1.00 97.12 85 LEU A CA 1
ATOM 651 C C . LEU A 1 85 ? -6.080 0.263 10.600 1.00 97.12 85 LEU A C 1
ATOM 653 O O . LEU A 1 85 ? -6.465 -0.642 11.343 1.00 97.12 85 LEU A O 1
ATOM 657 N N . THR A 1 86 ? -6.084 1.535 10.981 1.00 96.62 86 THR A N 1
ATOM 658 C CA . THR A 1 86 ? -6.653 1.996 12.252 1.00 96.62 86 THR A CA 1
ATOM 659 C C . THR A 1 86 ? -7.833 2.904 11.986 1.00 96.62 86 THR A C 1
ATOM 661 O O . THR A 1 86 ? -7.787 3.762 11.103 1.00 96.62 86 THR A O 1
ATOM 664 N N . PHE A 1 87 ? -8.884 2.726 12.779 1.00 96.19 87 PHE A N 1
ATOM 665 C CA . PHE A 1 87 ? -10.127 3.458 12.640 1.00 96.19 87 PHE A CA 1
ATOM 666 C C . PHE A 1 87 ? -10.519 4.170 13.928 1.00 96.19 87 PHE A C 1
ATOM 668 O O . PHE A 1 87 ? -10.598 3.563 15.006 1.00 96.19 87 PHE A O 1
ATOM 675 N N . ALA A 1 88 ? -10.892 5.438 13.760 1.00 95.69 88 ALA A N 1
ATOM 676 C CA . ALA A 1 88 ? -11.717 6.193 14.677 1.00 95.69 88 ALA A CA 1
ATOM 677 C C . ALA A 1 88 ? -13.209 6.058 14.311 1.00 95.69 88 ALA A C 1
ATOM 679 O O . ALA A 1 88 ? -13.867 7.000 13.870 1.00 95.69 88 ALA A O 1
ATOM 680 N N . GLY A 1 89 ? -13.747 4.850 14.46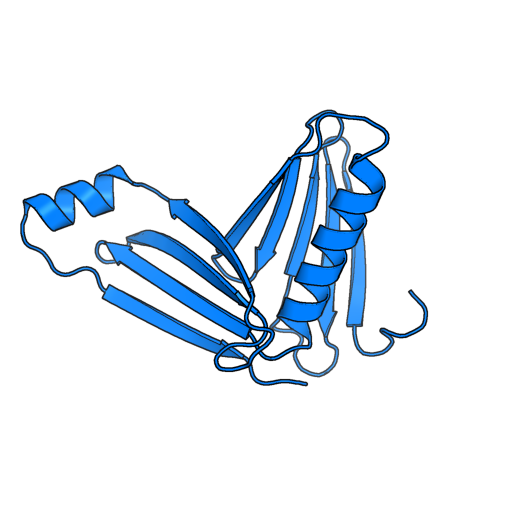2 1.00 91.69 89 GLY A N 1
ATOM 681 C CA . GLY A 1 89 ? -15.158 4.531 14.251 1.00 91.69 89 GLY A CA 1
ATOM 682 C C . GLY A 1 89 ? -15.289 3.865 12.916 1.00 91.69 89 GLY A C 1
ATOM 683 O O . GLY A 1 89 ? -14.716 2.800 12.698 1.00 91.69 89 GLY A O 1
ATOM 684 N N . THR A 1 90 ? -16.003 4.526 12.023 1.00 91.62 90 THR A N 1
ATOM 685 C CA . THR A 1 90 ? -15.987 4.214 10.596 1.00 91.62 90 THR A CA 1
ATOM 686 C C . THR A 1 90 ? -14.901 4.997 9.853 1.00 91.62 90 THR A C 1
ATOM 688 O O . THR A 1 90 ? -14.615 4.689 8.703 1.00 91.62 90 THR A O 1
ATOM 691 N N . THR A 1 91 ? -14.271 5.983 10.498 1.00 93.38 91 THR A N 1
ATOM 692 C CA . THR A 1 91 ? -13.244 6.839 9.892 1.00 93.38 91 THR A CA 1
ATOM 693 C C . THR A 1 91 ? -11.874 6.183 9.987 1.00 93.38 91 THR A C 1
ATOM 695 O O . THR A 1 91 ? -11.392 5.969 11.098 1.00 93.38 91 THR A O 1
ATOM 698 N N . GLN A 1 92 ? -11.228 5.895 8.858 1.00 94.88 92 GLN A N 1
ATOM 699 C CA . GLN A 1 92 ? -9.817 5.501 8.843 1.00 94.88 92 GLN A CA 1
ATOM 700 C C . GLN A 1 92 ? -8.953 6.685 9.295 1.00 94.88 92 GLN A C 1
ATOM 702 O O . GLN A 1 92 ? -9.159 7.809 8.839 1.00 94.88 92 GLN A O 1
ATOM 707 N N . THR A 1 93 ? -8.017 6.446 10.212 1.00 95.19 93 THR A N 1
ATOM 708 C CA . THR A 1 93 ? -7.091 7.479 10.711 1.00 95.19 93 THR A CA 1
ATOM 709 C C . THR A 1 93 ? -5.628 7.162 10.466 1.00 95.19 93 THR A C 1
ATOM 711 O O . THR A 1 93 ? -4.779 8.048 10.481 1.00 95.19 93 THR A O 1
ATOM 714 N N . ARG A 1 94 ? -5.308 5.890 10.244 1.00 95.06 94 ARG A N 1
ATOM 715 C CA . ARG A 1 94 ? -3.939 5.452 10.005 1.00 95.06 94 ARG A CA 1
ATOM 716 C C . ARG A 1 94 ? -3.934 4.241 9.097 1.00 95.06 94 ARG A C 1
ATOM 718 O O . ARG A 1 94 ? -4.795 3.370 9.227 1.00 95.06 94 ARG A O 1
ATOM 725 N N . SER A 1 95 ? -2.935 4.175 8.234 1.00 96.88 95 SER A N 1
ATOM 726 C CA . SER A 1 95 ? -2.586 2.981 7.480 1.00 96.88 95 SER A CA 1
ATOM 727 C C . SER A 1 95 ? -1.083 2.744 7.540 1.00 96.88 95 SER A C 1
ATOM 729 O O . SER A 1 95 ? -0.301 3.689 7.633 1.00 96.88 95 SER A O 1
ATOM 731 N N . GLU A 1 96 ? -0.692 1.484 7.504 1.00 97.12 96 GLU A N 1
ATOM 732 C CA . GLU A 1 96 ? 0.696 1.045 7.514 1.00 97.12 96 GLU A CA 1
ATOM 733 C C . GLU A 1 96 ? 0.794 -0.202 6.646 1.00 97.12 96 GLU A C 1
ATOM 735 O O . GLU A 1 96 ? -0.033 -1.113 6.773 1.00 97.12 96 GLU A O 1
ATOM 740 N N . LEU A 1 97 ? 1.773 -0.212 5.751 1.00 97.94 97 LEU A N 1
ATOM 741 C CA . LEU A 1 97 ? 2.039 -1.323 4.857 1.00 97.94 97 LEU A CA 1
ATOM 742 C C . LEU A 1 97 ? 3.378 -1.948 5.228 1.00 97.94 97 LEU A C 1
ATOM 744 O O . LEU A 1 97 ? 4.401 -1.269 5.253 1.00 97.94 97 LEU A O 1
ATOM 748 N N . VAL A 1 98 ? 3.349 -3.247 5.502 1.00 97.56 98 VAL A N 1
ATOM 749 C CA . VAL A 1 98 ? 4.524 -4.048 5.838 1.00 97.56 98 VAL A CA 1
ATOM 750 C C . VAL A 1 98 ? 4.763 -5.058 4.724 1.00 97.56 98 VAL A C 1
ATOM 752 O O . VAL A 1 98 ? 3.859 -5.802 4.338 1.00 97.56 98 VAL A O 1
ATOM 755 N N . LEU A 1 99 ? 5.983 -5.077 4.208 1.00 97.06 99 LEU A N 1
ATOM 756 C CA . LEU A 1 99 ? 6.503 -6.033 3.243 1.00 97.06 99 LEU A CA 1
ATOM 757 C C . LEU A 1 99 ? 7.257 -7.137 3.971 1.00 97.06 99 LEU A C 1
ATOM 759 O O . LEU A 1 99 ? 7.945 -6.873 4.953 1.00 97.06 99 LEU A O 1
ATOM 763 N N . ALA A 1 100 ? 7.134 -8.364 3.464 1.00 95.75 100 ALA A N 1
ATOM 764 C CA . ALA A 1 100 ? 7.765 -9.546 4.042 1.00 95.75 100 ALA A CA 1
ATOM 765 C C . ALA A 1 100 ? 7.528 -9.688 5.564 1.00 95.75 100 ALA A C 1
ATOM 767 O O . ALA A 1 100 ? 8.490 -9.887 6.312 1.00 95.75 100 ALA A O 1
ATOM 768 N N . PRO A 1 101 ? 6.264 -9.581 6.030 1.00 96.44 101 PRO A N 1
ATOM 769 C CA . PRO A 1 101 ? 5.952 -9.621 7.452 1.00 96.44 101 PRO A CA 1
ATOM 770 C C . PRO A 1 101 ? 6.426 -10.932 8.080 1.00 96.44 101 PRO A C 1
ATOM 772 O O . PRO A 1 101 ? 6.343 -11.995 7.459 1.00 96.44 101 PRO A O 1
ATOM 775 N N . ASP A 1 102 ? 6.876 -10.844 9.329 1.00 94.88 102 ASP A N 1
ATOM 776 C CA . ASP A 1 102 ? 7.340 -11.972 10.136 1.00 94.88 102 ASP A CA 1
ATOM 777 C C . ASP A 1 102 ? 8.602 -12.665 9.554 1.00 94.88 102 ASP A C 1
ATOM 779 O O . ASP A 1 102 ? 8.856 -13.846 9.809 1.00 94.88 102 ASP A O 1
ATOM 783 N N . SER A 1 103 ? 9.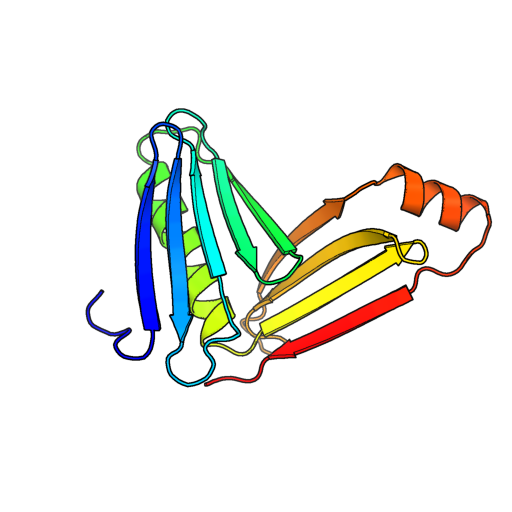416 -11.929 8.782 1.00 93.50 103 SER A N 1
ATOM 784 C CA . SER A 1 103 ? 10.686 -12.393 8.203 1.00 93.50 103 SER A CA 1
ATOM 785 C C . SER A 1 103 ? 11.875 -11.495 8.595 1.00 93.50 103 SER A C 1
ATOM 787 O O . SER A 1 103 ? 11.670 -10.348 8.988 1.00 93.50 103 SER A O 1
ATOM 789 N N . PRO A 1 104 ? 13.132 -11.970 8.479 1.00 94.00 104 PRO A N 1
ATOM 790 C CA . PRO A 1 104 ? 14.315 -11.128 8.697 1.00 94.00 104 PRO A CA 1
ATOM 791 C C . PRO A 1 104 ? 14.409 -9.923 7.750 1.00 94.00 104 PRO A C 1
ATOM 793 O O . PRO A 1 104 ? 15.067 -8.944 8.090 1.00 94.00 104 PRO A O 1
ATOM 796 N N . ASP A 1 105 ? 13.744 -10.002 6.595 1.00 92.00 105 ASP A N 1
ATOM 797 C CA . ASP A 1 105 ? 13.717 -8.969 5.558 1.00 92.00 105 ASP A CA 1
ATOM 798 C C . ASP A 1 105 ? 12.484 -8.050 5.688 1.00 92.00 105 ASP A C 1
ATOM 800 O O . ASP A 1 105 ? 12.130 -7.344 4.742 1.00 92.00 105 ASP A O 1
ATOM 804 N N . GLU A 1 106 ? 11.791 -8.078 6.836 1.00 95.12 106 GLU A N 1
ATOM 805 C CA . GLU A 1 106 ? 10.615 -7.243 7.087 1.00 95.12 106 GLU A CA 1
ATOM 806 C C . GLU A 1 106 ? 10.953 -5.754 6.931 1.00 95.12 106 GLU A C 1
ATOM 808 O O . GLU A 1 106 ? 11.872 -5.222 7.560 1.00 95.12 106 GLU A O 1
ATOM 813 N N . HIS A 1 107 ? 10.166 -5.061 6.112 1.00 93.50 107 HIS A N 1
ATOM 814 C CA . HIS A 1 107 ? 10.321 -3.631 5.881 1.00 93.50 107 HIS A CA 1
ATOM 815 C C . HIS A 1 107 ? 8.962 -2.949 5.726 1.00 93.50 107 HIS A C 1
ATOM 817 O O . HIS A 1 107 ? 8.054 -3.493 5.106 1.00 93.50 107 HIS A O 1
ATOM 823 N N . GLY A 1 108 ? 8.805 -1.748 6.281 1.00 92.69 108 GLY A N 1
ATOM 824 C CA . GLY A 1 108 ? 7.569 -0.973 6.173 1.00 92.69 108 GLY A CA 1
ATOM 825 C C . GLY A 1 108 ? 7.684 0.159 5.158 1.00 92.69 108 GLY A C 1
ATOM 826 O O . GLY A 1 108 ? 8.667 0.889 5.184 1.00 92.69 108 GLY A O 1
ATOM 827 N N . ASP A 1 109 ? 6.634 0.398 4.370 1.00 93.19 109 ASP A N 1
ATOM 828 C CA . ASP A 1 109 ? 6.514 1.576 3.480 1.00 93.19 109 ASP A CA 1
ATOM 829 C C . ASP A 1 109 ? 6.146 2.871 4.249 1.00 93.19 109 ASP A C 1
ATOM 831 O O . ASP A 1 109 ? 5.693 3.875 3.701 1.00 93.19 109 ASP A O 1
ATOM 835 N N . GLY A 1 110 ? 6.327 2.849 5.570 1.00 89.81 110 GLY A N 1
ATOM 836 C CA . GLY A 1 110 ? 5.981 3.934 6.473 1.00 89.81 110 GLY A CA 1
ATOM 837 C C . GLY A 1 110 ? 4.531 3.910 6.959 1.00 89.81 110 GLY A C 1
ATOM 838 O O . GLY A 1 110 ? 3.743 2.989 6.728 1.00 89.81 110 GLY A O 1
ATOM 839 N N . VAL A 1 111 ? 4.191 4.952 7.717 1.00 92.12 111 VAL A N 1
ATOM 840 C CA . VAL A 1 111 ? 2.875 5.129 8.335 1.00 92.12 111 VAL A CA 1
ATOM 841 C C . VAL A 1 111 ? 2.217 6.359 7.743 1.00 92.12 111 VAL A C 1
ATOM 843 O O . VAL A 1 111 ? 2.709 7.475 7.900 1.00 92.12 111 VAL A O 1
ATOM 846 N N . TRP A 1 112 ? 1.048 6.165 7.147 1.00 92.31 112 TRP A N 1
ATOM 847 C CA . TRP A 1 112 ? 0.229 7.261 6.662 1.00 92.31 112 TRP A CA 1
ATOM 848 C C . TRP A 1 112 ? -0.880 7.580 7.641 1.00 92.31 112 TRP A C 1
ATOM 850 O O . TRP A 1 112 ? -1.690 6.716 7.991 1.00 92.31 112 TRP A O 1
ATOM 860 N N . MET A 1 113 ? -0.926 8.836 8.065 1.00 90.75 113 MET A N 1
ATOM 861 C CA . MET A 1 113 ? -1.941 9.342 8.975 1.00 90.75 113 MET A CA 1
ATOM 86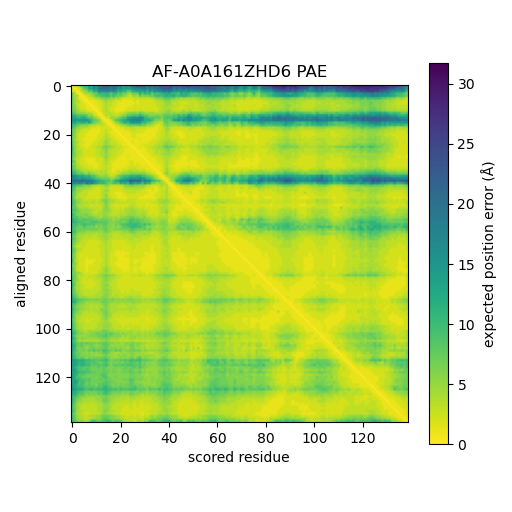2 C C . MET A 1 113 ? -2.980 10.136 8.190 1.00 90.75 113 MET A C 1
ATOM 864 O O . MET A 1 113 ? -2.685 11.195 7.645 1.00 90.75 113 MET A O 1
ATOM 868 N N . GLU A 1 114 ? -4.220 9.668 8.208 1.00 84.00 114 GLU A N 1
ATOM 869 C CA . GLU A 1 114 ? -5.364 10.413 7.695 1.00 84.00 114 GLU A CA 1
ATOM 870 C C . GLU A 1 114 ? -6.122 11.027 8.879 1.00 84.00 114 GLU A C 1
ATOM 872 O O . GLU A 1 114 ? -6.260 10.404 9.927 1.00 84.00 114 GLU A O 1
ATOM 877 N N . ARG A 1 115 ? -6.643 12.254 8.757 1.00 85.12 115 ARG A N 1
ATOM 878 C CA . ARG A 1 115 ? -7.586 12.819 9.753 1.00 85.12 115 ARG A CA 1
ATOM 879 C C . ARG A 1 115 ? -7.101 12.687 11.211 1.00 85.12 115 ARG A C 1
ATOM 881 O O . ARG A 1 115 ? -7.857 12.282 12.096 1.00 85.12 115 ARG A O 1
ATOM 888 N N . GLN A 1 116 ? -5.846 13.061 11.469 1.00 83.88 116 GLN A N 1
ATOM 889 C CA . GLN A 1 116 ? -5.161 12.946 12.771 1.00 83.88 116 GLN A CA 1
ATOM 890 C C . GLN A 1 116 ? -5.989 13.473 13.959 1.00 83.88 116 GLN A C 1
ATOM 892 O O . GLN A 1 116 ? -5.960 12.920 15.061 1.00 83.88 116 GLN A O 1
ATOM 897 N N . THR A 1 117 ? -6.783 14.520 13.729 1.00 89.50 117 THR A N 1
ATOM 898 C CA . THR A 1 117 ? -7.673 15.115 14.731 1.00 89.50 117 THR A CA 1
ATOM 899 C C . THR A 1 117 ? -8.760 14.153 15.214 1.00 89.50 117 THR A C 1
ATOM 901 O O . THR A 1 117 ? -9.097 14.167 16.397 1.00 89.50 117 THR A O 1
ATOM 904 N N . ALA A 1 118 ? -9.290 13.278 14.353 1.00 87.19 118 ALA A N 1
ATOM 905 C CA . ALA A 1 118 ? -10.302 12.292 14.731 1.00 87.19 118 ALA A CA 1
ATOM 906 C C . ALA A 1 118 ? -9.734 11.241 15.694 1.00 87.19 118 ALA A C 1
ATOM 908 O O . ALA A 1 118 ? -10.381 10.909 16.692 1.00 87.19 118 ALA A O 1
ATOM 909 N N . GLU A 1 119 ? -8.511 10.768 15.437 1.00 88.25 119 GLU A N 1
ATOM 910 C CA . GLU A 1 119 ? -7.816 9.842 16.332 1.00 88.25 119 GLU A CA 1
ATOM 911 C C . GLU A 1 119 ? -7.564 10.483 17.700 1.00 88.25 119 GLU A C 1
ATOM 913 O O . GLU A 1 119 ? -7.896 9.895 18.735 1.00 88.25 119 GLU A O 1
ATOM 918 N N . LEU A 1 120 ? -7.044 11.715 17.708 1.00 89.88 120 LEU A N 1
ATOM 919 C CA . LEU A 1 120 ? -6.792 12.467 18.935 1.00 89.88 120 LEU A CA 1
ATOM 920 C C . LEU A 1 120 ? -8.078 12.642 19.754 1.00 89.88 120 LEU A C 1
ATOM 922 O O . LEU A 1 120 ? -8.104 12.329 20.944 1.00 89.88 120 LEU A O 1
ATOM 926 N N . LEU A 1 121 ? -9.171 13.076 19.119 1.00 92.38 121 LEU A N 1
ATOM 927 C CA . LEU A 1 121 ? -10.469 13.262 19.776 1.00 92.38 121 LEU A CA 1
ATOM 928 C C . LEU A 1 121 ? -11.011 11.964 20.381 1.00 92.38 121 LEU A C 1
ATOM 930 O O . LEU A 1 121 ? -11.608 11.980 21.459 1.00 92.38 121 LEU A O 1
ATOM 934 N N . TRP A 1 122 ? -10.822 10.833 19.706 1.00 93.38 122 TRP A N 1
ATOM 935 C CA . TRP A 1 122 ? -11.222 9.530 20.229 1.00 93.38 122 TRP A CA 1
ATOM 936 C C . TRP A 1 122 ? -10.407 9.109 21.444 1.00 93.38 122 TRP A C 1
ATOM 938 O O . TRP A 1 122 ? -10.996 8.688 22.444 1.00 93.38 122 TRP A O 1
ATOM 948 N N . ARG A 1 123 ? -9.085 9.293 21.396 1.00 89.38 123 ARG A N 1
ATOM 949 C CA . ARG A 1 123 ? -8.196 9.028 22.534 1.00 89.38 123 ARG A CA 1
ATOM 950 C C . ARG A 1 123 ? -8.543 9.910 23.733 1.00 89.38 123 ARG A C 1
ATOM 952 O O . ARG A 1 123 ? -8.693 9.391 24.836 1.00 89.38 123 ARG A O 1
ATOM 959 N N . VAL A 1 124 ? -8.770 11.209 23.517 1.00 94.12 124 VAL A N 1
ATOM 960 C CA . VAL A 1 124 ? -9.198 12.158 24.565 1.00 94.12 124 VAL A CA 1
ATOM 961 C C . VAL A 1 124 ? -10.526 11.726 25.195 1.00 94.12 124 VAL A C 1
ATOM 963 O O . VAL A 1 124 ? -10.679 11.757 26.414 1.00 94.12 124 VAL A O 1
ATOM 966 N N . ARG A 1 125 ? -11.471 11.228 24.388 1.00 94.44 125 ARG A N 1
ATOM 967 C CA . ARG A 1 125 ? -12.749 10.671 24.863 1.00 94.44 125 ARG A CA 1
ATOM 968 C C . ARG A 1 125 ? -12.636 9.248 25.430 1.00 94.44 125 ARG A C 1
ATOM 970 O O . ARG A 1 125 ? -13.666 8.623 25.673 1.00 94.44 125 ARG A O 1
ATOM 977 N N . ARG A 1 126 ? -11.418 8.723 25.617 1.00 91.81 126 ARG A N 1
ATOM 978 C CA . ARG A 1 126 ? -11.119 7.359 26.095 1.00 91.81 126 ARG A CA 1
ATOM 979 C C . ARG A 1 126 ? -11.829 6.260 25.293 1.00 91.81 126 ARG A C 1
ATOM 981 O O . ARG A 1 126 ? -12.140 5.194 25.821 1.00 91.81 126 ARG A O 1
ATOM 988 N N . ARG A 1 127 ? -12.097 6.513 24.009 1.00 93.56 127 ARG A N 1
ATOM 989 C CA . ARG A 1 127 ? -12.664 5.523 23.088 1.00 93.56 127 ARG A CA 1
ATOM 990 C C . ARG A 1 127 ? -11.546 4.666 22.508 1.00 93.56 127 ARG A C 1
ATOM 992 O O . ARG A 1 127 ? -10.444 5.150 22.255 1.00 93.56 127 ARG A O 1
ATOM 999 N N . ARG A 1 128 ? -11.835 3.382 22.298 1.00 91.62 128 ARG A N 1
ATOM 1000 C CA . ARG A 1 128 ? -10.885 2.443 21.695 1.00 91.62 128 ARG A CA 1
ATOM 1001 C C . ARG A 1 128 ? -10.861 2.628 20.184 1.00 91.62 128 ARG A C 1
ATOM 1003 O O . ARG A 1 128 ? -11.916 2.611 19.559 1.00 91.62 128 ARG A O 1
ATOM 1010 N N . LEU A 1 129 ? -9.663 2.759 19.618 1.00 94.69 129 LEU A N 1
ATOM 1011 C CA . LEU A 1 129 ? -9.464 2.662 18.174 1.00 94.69 129 LEU A CA 1
ATOM 1012 C C . LEU A 1 129 ? -9.652 1.203 17.745 1.00 94.69 129 LEU A C 1
ATOM 1014 O O . LEU A 1 129 ? -9.222 0.290 18.454 1.00 94.69 129 LEU A O 1
ATOM 1018 N N . ARG A 1 130 ? -10.275 0.980 16.588 1.00 95.88 130 ARG A N 1
ATOM 1019 C CA . ARG A 1 130 ? -10.358 -0.357 15.986 1.00 95.88 130 ARG A CA 1
ATOM 1020 C C . ARG A 1 130 ? -9.156 -0.550 15.070 1.00 95.88 130 ARG A C 1
ATOM 1022 O O . ARG A 1 130 ? -8.859 0.336 14.275 1.00 95.88 130 ARG A O 1
ATOM 1029 N N . ARG A 1 131 ? -8.497 -1.704 15.162 1.00 96.81 131 ARG A N 1
ATOM 1030 C CA . ARG A 1 131 ? -7.442 -2.123 14.232 1.00 96.81 131 ARG A CA 1
ATOM 1031 C C . ARG A 1 131 ? -7.991 -3.217 13.324 1.00 96.81 131 ARG A C 1
ATOM 1033 O O . ARG A 1 131 ? -8.670 -4.121 13.801 1.00 96.81 131 ARG A O 1
ATOM 1040 N N . GLU A 1 132 ? -7.704 -3.113 12.039 1.00 97.81 132 GLU A N 1
ATOM 1041 C CA . GLU A 1 132 ? -7.991 -4.122 11.026 1.00 97.81 132 GLU A CA 1
ATOM 1042 C C . GLU A 1 132 ? -6.669 -4.509 10.367 1.00 97.81 132 GLU A C 1
ATOM 10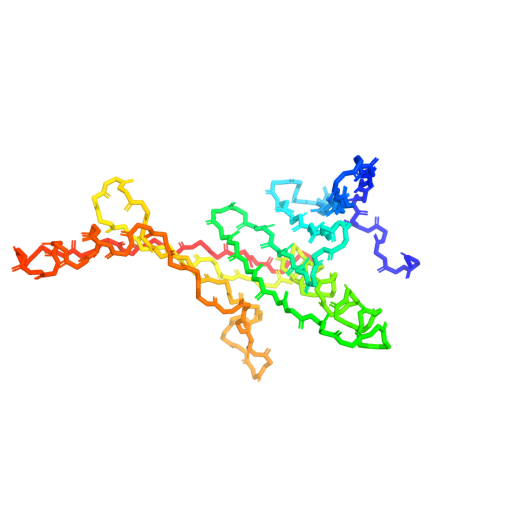44 O O . GLU A 1 132 ? -5.867 -3.638 10.038 1.00 97.81 132 GLU A O 1
ATOM 1049 N N . VAL A 1 133 ? -6.421 -5.808 10.232 1.00 97.75 133 VAL A N 1
ATOM 1050 C CA . VAL A 1 133 ? -5.209 -6.345 9.610 1.00 97.75 133 VAL A CA 1
ATOM 1051 C C . VAL A 1 133 ? -5.643 -7.174 8.415 1.00 97.75 133 VAL A C 1
ATOM 1053 O O . VAL A 1 133 ? -6.553 -7.995 8.535 1.00 97.75 133 VAL A O 1
ATOM 1056 N N . ARG A 1 134 ? -5.029 -6.917 7.263 1.00 97.31 134 ARG A N 1
ATOM 1057 C CA . ARG A 1 134 ? -5.234 -7.673 6.031 1.00 97.31 134 ARG A CA 1
ATOM 1058 C C . ARG A 1 134 ? -3.895 -8.243 5.602 1.00 97.31 134 ARG A C 1
ATOM 1060 O O . ARG A 1 134 ? -3.000 -7.485 5.234 1.00 97.31 134 ARG A O 1
ATOM 1067 N N . ASP A 1 135 ? -3.777 -9.557 5.684 1.00 97.00 135 ASP A N 1
ATOM 1068 C CA . ASP A 1 135 ? -2.592 -10.287 5.258 1.00 97.00 135 ASP A CA 1
ATOM 1069 C C . ASP A 1 135 ? -2.774 -10.800 3.831 1.00 97.00 135 ASP A C 1
ATOM 1071 O O . ASP A 1 135 ? -3.827 -11.323 3.456 1.00 97.00 135 ASP A O 1
ATOM 1075 N N . PHE A 1 136 ? -1.719 -10.661 3.045 1.00 96.19 136 PHE A N 1
ATOM 1076 C CA . PHE A 1 136 ? -1.633 -11.090 1.664 1.00 96.19 136 PHE A CA 1
ATOM 1077 C C . PHE A 1 136 ? -0.483 -12.095 1.573 1.00 96.19 136 PHE A C 1
ATOM 1079 O O . PHE A 1 136 ? 0.662 -11.710 1.791 1.00 96.19 136 PHE A O 1
ATOM 1086 N N . PRO A 1 137 ? -0.737 -13.387 1.297 1.00 94.19 137 PRO A N 1
ATOM 1087 C CA . PRO A 1 137 ? 0.331 -14.377 1.155 1.00 94.19 137 PRO A CA 1
ATOM 1088 C C . PRO A 1 137 ? 1.133 -14.165 -0.133 1.00 94.19 137 PRO A C 1
ATOM 1090 O O . PRO A 1 137 ? 0.683 -13.475 -1.044 1.00 94.19 137 PRO A O 1
ATOM 1093 N N . ARG A 1 138 ? 2.296 -14.804 -0.241 1.00 93.06 138 ARG A N 1
ATOM 1094 C CA . ARG A 1 138 ? 3.075 -14.839 -1.486 1.00 93.06 138 ARG A CA 1
ATOM 1095 C C . ARG A 1 138 ? 2.285 -15.505 -2.626 1.00 93.06 138 ARG A C 1
ATOM 1097 O O . ARG A 1 138 ? 1.573 -16.476 -2.364 1.00 93.06 138 ARG A O 1
ATOM 1104 N N . LEU A 1 139 ? 2.431 -14.981 -3.846 1.00 89.75 139 LEU A N 1
ATOM 1105 C CA . LEU A 1 139 ? 1.904 -15.563 -5.090 1.00 89.75 139 LEU A CA 1
ATOM 1106 C C . LEU A 1 139 ? 2.914 -16.496 -5.768 1.00 89.75 139 LEU A C 1
ATOM 1108 O O . LEU A 1 139 ? 4.138 -16.252 -5.626 1.00 89.75 139 LEU A O 1
#

Mean predicted aligned error: 4.65 Å